Protein AF-A0A820K3F3-F1 (afdb_monomer_lite)

Structure (mmCIF, N/CA/C/O backbone):
data_AF-A0A820K3F3-F1
#
_entry.id   AF-A0A820K3F3-F1
#
loop_
_atom_site.group_PDB
_atom_site.id
_atom_site.type_symbol
_atom_site.label_atom_id
_atom_site.label_alt_id
_atom_site.label_comp_id
_atom_site.label_asym_id
_atom_site.label_entity_id
_atom_site.label_seq_id
_atom_site.pdbx_PDB_ins_code
_atom_site.Cartn_x
_atom_site.Cartn_y
_atom_site.Cartn_z
_atom_site.occupancy
_atom_site.B_iso_or_equiv
_atom_site.auth_seq_id
_atom_site.auth_comp_id
_atom_site.auth_asym_id
_atom_site.auth_atom_id
_atom_site.pdbx_PDB_model_num
ATOM 1 N N . PRO A 1 1 ? -17.303 12.264 37.939 1.00 58.25 1 PRO A N 1
ATOM 2 C CA . PRO A 1 1 ? -16.107 11.430 37.652 1.00 58.25 1 PRO A CA 1
ATOM 3 C C . PRO A 1 1 ? -16.371 9.972 38.071 1.00 58.25 1 PRO A C 1
ATOM 5 O O . PRO A 1 1 ? -16.681 9.762 39.236 1.00 58.25 1 PRO A O 1
ATOM 8 N N . GLY A 1 2 ? -16.344 9.002 37.142 1.00 84.62 2 GLY A N 1
ATOM 9 C CA . GLY A 1 2 ? -16.591 7.579 37.461 1.00 84.62 2 GLY A CA 1
ATOM 10 C C . GLY A 1 2 ? -17.548 6.811 36.536 1.00 84.62 2 GLY A C 1
ATOM 11 O O . GLY A 1 2 ? -17.826 5.648 36.807 1.00 84.62 2 GLY A O 1
ATOM 12 N N . SER A 1 3 ? -18.059 7.417 35.460 1.00 87.50 3 SER A N 1
ATOM 13 C CA . SER A 1 3 ? -18.851 6.674 34.470 1.00 87.50 3 SER A CA 1
ATOM 14 C C . SER A 1 3 ? -17.963 5.671 33.711 1.00 87.50 3 SER A C 1
ATOM 16 O O . SER A 1 3 ? -16.868 6.063 33.299 1.00 87.50 3 SER A O 1
ATOM 18 N N . PRO A 1 4 ? -18.401 4.413 33.498 1.00 90.88 4 PRO A N 1
ATOM 19 C CA . PRO A 1 4 ? -17.637 3.427 32.738 1.00 90.88 4 PRO A CA 1
ATOM 20 C C . PRO A 1 4 ? -17.424 3.881 31.295 1.00 90.88 4 PRO A C 1
ATOM 22 O O . PRO A 1 4 ? -18.342 4.399 30.659 1.00 90.88 4 PRO A O 1
ATOM 25 N N . THR A 1 5 ? -16.223 3.662 30.770 1.00 93.81 5 THR A N 1
ATOM 26 C CA . THR A 1 5 ? -15.910 3.891 29.359 1.00 93.81 5 THR A CA 1
ATOM 27 C C . THR A 1 5 ? -15.866 2.567 28.605 1.00 93.81 5 THR A C 1
ATOM 29 O O .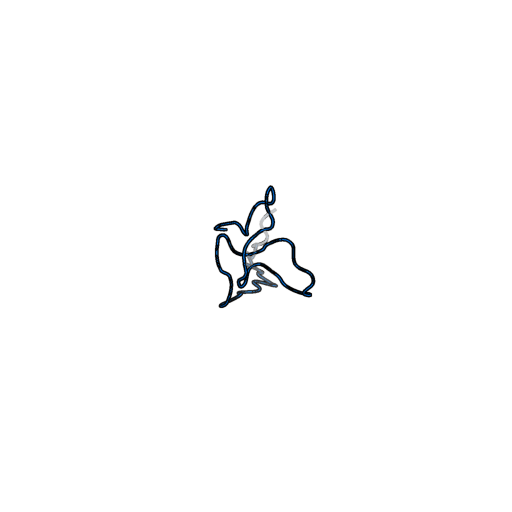 THR A 1 5 ? -15.570 1.516 29.175 1.00 93.81 5 THR A O 1
ATOM 32 N N . PHE A 1 6 ? -16.171 2.623 27.308 1.00 94.75 6 PHE A N 1
ATOM 33 C CA . PHE A 1 6 ? -16.070 1.488 26.400 1.00 94.75 6 PHE A CA 1
ATOM 34 C C . PHE A 1 6 ? -15.138 1.851 25.249 1.00 94.75 6 PHE A C 1
ATOM 36 O O . PHE A 1 6 ? -15.320 2.879 24.596 1.00 94.75 6 PHE A O 1
ATOM 43 N N . THR A 1 7 ? -14.130 1.015 25.024 1.00 96.19 7 THR A N 1
ATOM 44 C CA . THR A 1 7 ? -13.151 1.217 23.957 1.00 96.19 7 THR A CA 1
ATOM 45 C C . THR A 1 7 ? -13.578 0.428 22.732 1.00 96.19 7 THR A C 1
ATOM 47 O O . THR A 1 7 ? -13.733 -0.789 22.800 1.00 96.19 7 THR A O 1
ATOM 50 N N . VAL A 1 8 ? -13.724 1.122 21.604 1.00 96.62 8 VAL A N 1
ATOM 51 C CA . VAL A 1 8 ? -14.056 0.517 20.311 1.00 96.62 8 VAL A CA 1
ATOM 52 C C . VAL A 1 8 ? -12.909 0.746 19.343 1.00 96.62 8 VAL A C 1
ATOM 54 O O . VAL A 1 8 ? -12.498 1.884 19.127 1.00 96.62 8 VAL A O 1
ATOM 57 N N . LEU A 1 9 ? -12.422 -0.335 18.735 1.00 97.25 9 LEU A N 1
ATOM 58 C CA . LEU A 1 9 ? -11.547 -0.259 17.573 1.00 97.25 9 LEU A CA 1
ATOM 59 C C . LEU A 1 9 ? -12.409 -0.077 16.320 1.00 97.25 9 LEU A C 1
ATOM 61 O O . LEU A 1 9 ? -13.255 -0.919 16.029 1.00 97.25 9 LEU A O 1
ATOM 65 N N . HIS A 1 10 ? -12.179 1.003 15.578 1.00 97.62 10 HIS A N 1
ATOM 66 C CA . HIS A 1 10 ? -12.821 1.256 14.291 1.00 97.62 10 HIS A CA 1
ATOM 67 C C . HIS A 1 10 ? -11.734 1.333 13.221 1.00 97.62 10 HIS A C 1
ATOM 69 O O . HIS A 1 10 ? -10.951 2.279 13.198 1.00 97.62 10 HIS A O 1
ATOM 75 N N . LEU A 1 11 ? -11.687 0.326 12.352 1.00 97.94 11 LEU A N 1
ATOM 76 C CA . LEU A 1 11 ? -10.827 0.303 11.172 1.00 97.94 11 LEU A CA 1
ATOM 77 C C . LEU A 1 11 ? -11.707 0.381 9.925 1.00 97.94 11 LEU A C 1
ATOM 79 O O . LEU A 1 11 ? -12.760 -0.252 9.881 1.00 97.94 11 LEU A O 1
ATOM 83 N N . SER A 1 12 ? -11.266 1.135 8.927 1.00 97.88 12 SER A N 1
ATOM 84 C CA . SER A 1 12 ? -11.920 1.254 7.624 1.00 97.88 12 SER A CA 1
ATOM 85 C C . SER A 1 12 ? -10.856 1.330 6.532 1.00 97.88 12 SER A C 1
ATOM 87 O O . SER A 1 12 ? -9.694 1.611 6.826 1.00 97.88 12 SER A O 1
ATOM 89 N N . ASP A 1 13 ? -11.264 1.048 5.294 1.00 97.62 13 ASP A N 1
ATOM 90 C CA . ASP A 1 13 ? -10.479 1.328 4.084 1.00 97.62 13 ASP A CA 1
ATOM 91 C C . ASP A 1 13 ? -9.091 0.663 4.049 1.00 97.62 13 ASP A C 1
ATOM 93 O O . ASP A 1 13 ? -8.115 1.247 3.593 1.00 97.62 13 ASP A O 1
ATOM 97 N N . ILE A 1 14 ? -8.991 -0.593 4.503 1.00 97.50 14 ILE A N 1
ATOM 98 C CA . ILE A 1 14 ? -7.716 -1.340 4.526 1.00 97.50 14 ILE A CA 1
ATOM 99 C C . ILE A 1 14 ? -7.087 -1.441 3.122 1.00 97.50 14 ILE A C 1
ATOM 101 O O . ILE A 1 14 ? -5.869 -1.517 3.014 1.00 97.50 14 ILE A O 1
ATOM 105 N N . HIS A 1 15 ? -7.911 -1.448 2.063 1.00 98.12 15 HIS A N 1
ATOM 106 C CA . HIS A 1 15 ? -7.488 -1.447 0.656 1.00 98.12 15 HIS A CA 1
ATOM 107 C C . HIS A 1 15 ? -6.294 -2.371 0.360 1.00 98.12 15 HIS A C 1
ATOM 109 O O . HIS A 1 15 ? -5.283 -1.957 -0.200 1.00 98.12 15 HIS A O 1
ATOM 115 N N . VAL A 1 16 ? -6.431 -3.650 0.726 1.00 97.94 16 VAL A N 1
ATOM 116 C CA . VAL A 1 16 ? -5.431 -4.671 0.394 1.00 97.94 16 VAL A CA 1
ATOM 117 C C . VAL A 1 16 ? -5.364 -4.846 -1.120 1.00 97.94 16 VAL A C 1
ATOM 119 O O . VAL A 1 16 ? -6.370 -5.157 -1.761 1.00 97.94 16 VAL A O 1
ATOM 122 N N . ASP A 1 17 ? -4.167 -4.683 -1.671 1.00 98.06 17 ASP A N 1
ATOM 123 C CA . ASP A 1 17 ? -3.875 -4.888 -3.082 1.00 98.06 17 ASP A CA 1
ATOM 124 C C . ASP A 1 17 ? -3.006 -6.137 -3.259 1.00 98.06 17 ASP A C 1
ATOM 126 O O . ASP A 1 17 ? -1.812 -6.125 -2.963 1.00 98.06 17 ASP A O 1
ATOM 130 N N . PHE A 1 18 ? -3.613 -7.233 -3.720 1.00 98.00 18 PHE A N 1
ATOM 131 C CA . PHE A 1 18 ? -2.910 -8.506 -3.919 1.00 98.00 18 PHE A CA 1
ATOM 132 C C . PHE A 1 18 ? -1.899 -8.472 -5.065 1.00 98.00 18 PHE A C 1
ATOM 134 O O . PHE A 1 18 ? -1.027 -9.336 -5.120 1.00 98.00 18 PHE A O 1
ATOM 141 N N . ASP A 1 19 ? -1.998 -7.474 -5.943 1.00 98.00 19 ASP A N 1
ATOM 142 C CA . ASP A 1 19 ? -1.074 -7.295 -7.055 1.00 98.00 19 ASP A CA 1
ATOM 143 C C . ASP A 1 19 ? 0.067 -6.327 -6.692 1.00 98.00 19 ASP A C 1
ATOM 145 O O . ASP A 1 19 ? 0.965 -6.106 -7.511 1.00 98.00 19 ASP A O 1
ATOM 149 N N . TYR A 1 20 ? 0.072 -5.747 -5.479 1.00 98.19 20 TYR A N 1
ATOM 150 C CA . TYR A 1 20 ? 1.129 -4.831 -5.055 1.00 98.19 20 TYR A CA 1
ATOM 151 C C . TYR A 1 20 ? 2.504 -5.492 -5.154 1.00 98.19 20 TYR A C 1
ATOM 153 O O . TYR A 1 20 ? 2.768 -6.549 -4.579 1.00 98.19 20 TYR A O 1
ATOM 161 N N . THR A 1 21 ? 3.405 -4.829 -5.868 1.00 98.19 21 THR A N 1
ATOM 162 C CA . THR A 1 21 ? 4.727 -5.352 -6.190 1.00 98.19 21 THR A CA 1
ATOM 163 C C . THR A 1 21 ? 5.786 -4.298 -5.860 1.00 98.19 21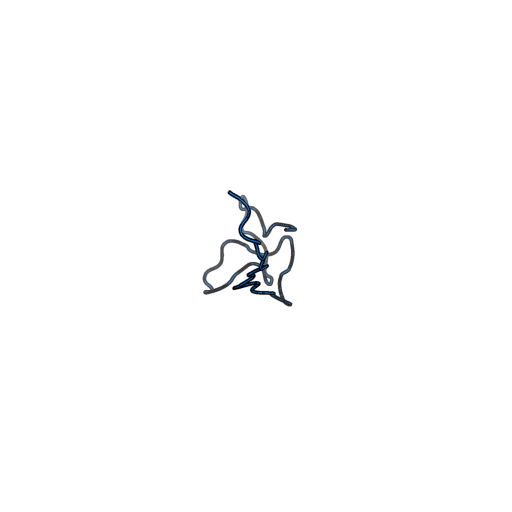 THR A C 1
ATOM 165 O O . THR A 1 21 ? 5.867 -3.278 -6.550 1.00 98.19 21 THR A O 1
ATOM 168 N N . PRO A 1 22 ? 6.640 -4.514 -4.844 1.00 98.06 22 PRO A N 1
ATOM 169 C CA . PRO A 1 22 ? 7.742 -3.606 -4.540 1.00 98.06 22 PRO A CA 1
ATOM 170 C C . PRO A 1 22 ? 8.673 -3.384 -5.741 1.00 98.06 22 PRO A C 1
ATOM 172 O O . PRO A 1 22 ? 8.944 -4.300 -6.517 1.00 98.06 22 PRO A O 1
ATOM 175 N N . GLY A 1 23 ? 9.172 -2.158 -5.899 1.00 97.38 23 GLY A N 1
ATOM 176 C CA . GLY A 1 23 ? 10.053 -1.756 -7.001 1.00 97.38 23 GLY A CA 1
ATOM 177 C C . GLY A 1 23 ? 9.358 -1.575 -8.353 1.00 97.38 23 GLY A C 1
ATOM 178 O O . GLY A 1 23 ? 9.999 -1.156 -9.315 1.00 97.38 23 GLY A O 1
ATOM 179 N N . SER A 1 24 ? 8.058 -1.856 -8.435 1.00 97.88 24 SER A N 1
ATOM 180 C CA . SER A 1 24 ? 7.263 -1.627 -9.638 1.00 97.88 24 SER A CA 1
ATOM 181 C C . SER A 1 24 ? 7.079 -0.135 -9.938 1.00 97.88 24 SER A C 1
ATOM 183 O O . SER A 1 24 ? 7.496 0.736 -9.170 1.00 97.88 24 SER A O 1
ATOM 185 N N . GLN A 1 25 ? 6.475 0.188 -11.079 1.00 97.56 25 GLN A N 1
ATOM 186 C CA . GLN A 1 25 ? 6.244 1.574 -11.463 1.00 97.56 25 GLN A CA 1
ATOM 187 C C . GLN A 1 25 ? 5.234 2.235 -10.508 1.00 97.56 25 GLN A C 1
ATOM 189 O O . GLN A 1 25 ? 4.075 1.826 -10.430 1.00 97.56 25 GLN A O 1
ATOM 194 N N . SER A 1 26 ? 5.683 3.261 -9.785 1.00 96.06 26 SER A N 1
ATOM 195 C CA . SER A 1 26 ? 4.874 4.045 -8.838 1.00 96.06 26 SER A CA 1
ATOM 196 C C . SER A 1 26 ? 4.155 5.220 -9.508 1.00 96.06 26 SER A C 1
ATOM 198 O O . SER A 1 26 ? 3.047 5.562 -9.111 1.00 96.06 26 SER A O 1
ATOM 200 N N . ASP A 1 27 ? 4.767 5.796 -10.545 1.00 95.44 27 ASP A N 1
ATOM 201 C CA . ASP A 1 27 ? 4.217 6.873 -11.367 1.00 95.44 27 ASP A CA 1
ATOM 202 C C . ASP A 1 27 ? 3.855 6.332 -12.755 1.00 95.44 27 ASP A C 1
ATOM 204 O O . ASP A 1 27 ? 4.723 6.077 -13.600 1.00 95.44 27 ASP A O 1
ATOM 208 N N . CYS A 1 28 ? 2.567 6.062 -12.949 1.00 92.81 28 CYS A N 1
ATOM 209 C CA . CYS A 1 28 ? 2.011 5.439 -14.141 1.00 92.81 28 CYS A CA 1
ATOM 210 C C . CYS A 1 28 ? 0.722 6.155 -14.579 1.00 92.81 28 CYS A C 1
ATOM 212 O O . CYS A 1 28 ? 0.082 6.856 -13.803 1.00 92.81 28 CYS A O 1
ATOM 214 N N . SER A 1 29 ? 0.295 5.958 -15.828 1.00 94.00 29 SER A N 1
ATOM 215 C CA . SER A 1 29 ? -0.909 6.603 -16.381 1.00 94.00 29 SER A CA 1
ATOM 216 C C . SER A 1 29 ? -2.230 5.909 -16.017 1.00 94.00 29 SER A C 1
ATOM 218 O O . SER A 1 29 ? -3.279 6.253 -16.563 1.00 94.00 29 SER A O 1
ATOM 220 N N . GLN A 1 30 ? -2.185 4.898 -15.147 1.00 94.75 30 GLN A N 1
ATOM 221 C CA . GLN A 1 30 ? -3.354 4.130 -14.725 1.00 94.75 30 GLN A CA 1
ATOM 222 C C . GLN A 1 30 ? -3.979 4.743 -13.469 1.00 94.75 30 GLN A C 1
ATOM 224 O O . GLN A 1 30 ? -3.287 5.403 -12.698 1.00 94.75 30 GLN A O 1
ATOM 229 N N . PRO A 1 31 ? -5.272 4.487 -13.208 1.00 96.50 31 PRO A N 1
ATOM 230 C CA . PRO A 1 31 ? -5.910 4.933 -11.969 1.00 96.50 31 PRO A CA 1
ATOM 231 C C . PRO A 1 31 ? -5.299 4.305 -10.703 1.00 96.50 31 PRO A C 1
ATOM 233 O O . PRO A 1 31 ? -5.531 4.817 -9.612 1.00 96.50 31 PRO A O 1
ATOM 236 N N . LEU A 1 32 ? -4.535 3.212 -10.834 1.00 96.38 32 LEU A N 1
ATOM 237 C CA . LEU A 1 32 ? -3.785 2.582 -9.750 1.00 96.38 32 LEU A CA 1
ATOM 238 C C . LEU A 1 32 ? -2.471 1.990 -10.279 1.00 96.38 32 LEU A C 1
ATOM 240 O O . LEU A 1 32 ? -2.473 1.228 -11.248 1.00 96.38 32 LEU A O 1
ATOM 244 N N . CYS A 1 33 ? -1.364 2.366 -9.641 1.00 96.56 33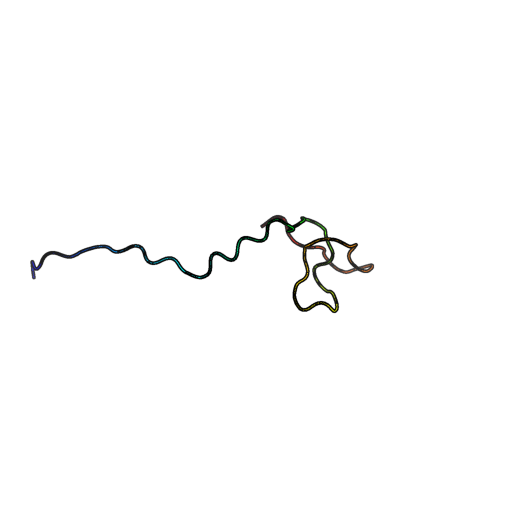 CYS A N 1
ATOM 245 C CA . CYS A 1 33 ? -0.004 1.938 -9.970 1.00 96.56 33 CYS A CA 1
ATOM 246 C C . CYS A 1 33 ? 0.496 0.884 -8.967 1.00 96.56 33 CYS A C 1
ATOM 248 O O . CYS A 1 33 ? -0.301 0.247 -8.285 1.00 96.56 33 CYS A O 1
ATOM 250 N N . CYS A 1 34 ? 1.813 0.682 -8.882 1.00 98.00 34 CYS A N 1
ATOM 251 C CA . CYS A 1 34 ? 2.464 -0.204 -7.911 1.00 98.00 34 CYS A CA 1
ATOM 252 C C . CYS A 1 34 ? 2.192 -1.712 -8.086 1.00 98.00 34 CYS A C 1
ATOM 254 O O . CYS A 1 34 ? 2.518 -2.503 -7.204 1.00 98.00 34 CYS A O 1
ATOM 256 N N . ARG A 1 35 ? 1.630 -2.124 -9.2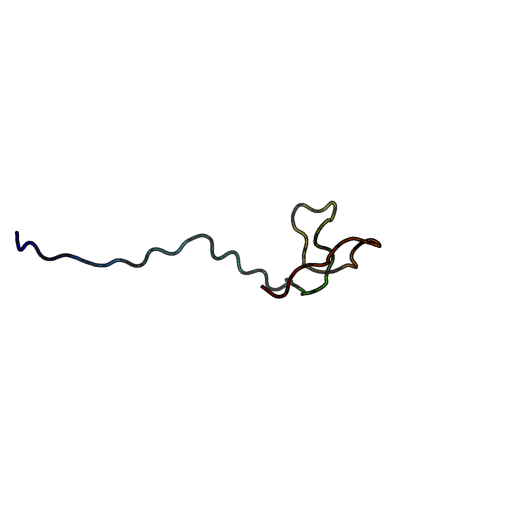28 1.00 97.44 35 ARG A N 1
ATOM 257 C CA . ARG A 1 35 ? 1.279 -3.526 -9.533 1.00 97.44 35 ARG A CA 1
ATOM 258 C C . ARG A 1 35 ? 2.185 -4.206 -10.563 1.00 97.44 35 ARG A C 1
ATOM 260 O O . ARG A 1 35 ? 1.956 -5.345 -10.952 1.00 97.44 35 ARG A O 1
ATOM 267 N N . GLY A 1 36 ? 3.186 -3.493 -11.079 1.00 94.12 36 GLY A N 1
ATOM 268 C CA . GLY A 1 36 ? 4.056 -3.981 -12.151 1.00 94.12 36 GLY A CA 1
ATOM 269 C C . GLY A 1 36 ? 4.729 -2.863 -12.949 1.00 94.12 36 GLY A C 1
ATOM 270 O O . GLY A 1 36 ? 4.705 -1.694 -12.566 1.00 94.12 36 GLY A O 1
ATOM 271 N N . GLY A 1 37 ? 5.357 -3.223 -14.066 1.00 93.88 37 GLY A N 1
ATOM 272 C CA . GLY A 1 37 ? 6.161 -2.287 -14.856 1.00 93.88 37 GLY A CA 1
ATOM 273 C C . GLY A 1 37 ? 7.512 -1.962 -14.210 1.00 93.88 37 GLY A C 1
ATOM 274 O O . GLY A 1 37 ? 7.894 -2.541 -13.191 1.00 93.88 37 GLY A O 1
ATOM 275 N N . GLN A 1 38 ? 8.261 -1.061 -14.843 1.00 94.06 38 GLN A N 1
ATOM 276 C CA . GLN A 1 38 ? 9.553 -0.578 -14.355 1.00 94.06 38 GLN A CA 1
ATOM 277 C C . GLN A 1 38 ? 9.512 0.948 -14.232 1.00 94.06 38 GLN A C 1
ATOM 279 O O . GLN A 1 38 ? 8.969 1.604 -15.125 1.00 94.06 38 GLN A O 1
ATOM 284 N N . PRO A 1 39 ? 10.075 1.528 -13.159 1.00 95.12 39 PRO A N 1
ATOM 285 C CA . PRO A 1 39 ? 10.186 2.974 -13.024 1.00 95.12 39 PRO A CA 1
ATOM 286 C C . PRO A 1 39 ? 10.989 3.578 -14.179 1.00 95.12 39 PRO A C 1
ATOM 288 O O . PRO A 1 39 ? 11.956 2.984 -14.660 1.00 95.12 39 PRO A O 1
ATOM 291 N N . ALA A 1 40 ? 10.609 4.779 -14.614 1.00 92.44 40 ALA A N 1
ATOM 292 C CA . ALA A 1 40 ? 11.391 5.518 -15.595 1.00 92.44 40 ALA A CA 1
ATOM 293 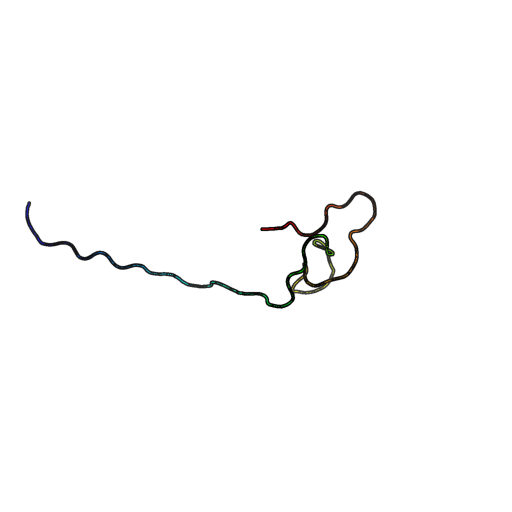C C . ALA A 1 40 ? 12.793 5.854 -15.038 1.00 92.44 40 ALA A C 1
ATOM 295 O O . ALA A 1 40 ? 12.952 5.998 -13.822 1.00 92.44 40 ALA A O 1
ATOM 296 N N . PRO A 1 41 ? 13.821 6.029 -15.892 1.00 94.38 41 PRO A N 1
ATOM 297 C CA . PRO A 1 41 ? 15.146 6.441 -15.437 1.00 94.38 41 PRO A CA 1
ATOM 298 C C . PRO A 1 41 ? 15.075 7.679 -14.534 1.00 94.38 41 PRO A C 1
ATOM 300 O O . PRO A 1 41 ? 14.410 8.663 -14.857 1.00 94.38 41 PRO A O 1
ATOM 303 N N . GLY A 1 42 ? 15.732 7.610 -13.375 1.00 93.19 42 GLY A N 1
ATOM 304 C CA . GLY A 1 42 ? 15.720 8.682 -12.375 1.00 93.19 42 GLY A CA 1
ATOM 305 C C . GLY A 1 42 ? 14.465 8.759 -11.494 1.00 93.19 42 GLY A C 1
ATOM 306 O O . GLY A 1 42 ? 14.415 9.631 -10.633 1.00 93.19 42 GLY A O 1
ATOM 307 N N . HIS A 1 43 ? 13.486 7.862 -11.659 1.00 93.19 43 HIS A N 1
ATOM 308 C CA . HIS A 1 43 ? 12.285 7.796 -10.820 1.00 93.19 43 HIS A CA 1
ATOM 309 C C . HIS A 1 43 ? 12.367 6.616 -9.847 1.00 93.19 43 HIS A C 1
ATOM 311 O O . HIS A 1 43 ? 12.846 5.535 -10.192 1.00 93.19 43 HIS A O 1
ATOM 317 N N . ALA A 1 44 ? 11.894 6.823 -8.618 1.00 94.19 44 ALA A N 1
ATOM 318 C CA . ALA A 1 44 ? 11.819 5.764 -7.619 1.00 94.19 44 ALA A CA 1
ATOM 319 C C . ALA A 1 44 ? 10.650 4.819 -7.923 1.00 94.19 44 ALA A C 1
ATOM 321 O O . ALA A 1 44 ? 9.564 5.268 -8.281 1.00 94.19 44 ALA A O 1
ATOM 322 N N . GLY A 1 45 ? 10.859 3.514 -7.751 1.00 97.56 45 GLY A N 1
ATOM 323 C CA . GLY A 1 45 ? 9.770 2.541 -7.802 1.00 97.56 45 GLY A CA 1
ATOM 324 C C . GLY A 1 45 ? 8.909 2.541 -6.546 1.00 97.56 45 GLY A C 1
ATOM 325 O O . GLY A 1 45 ? 9.193 3.243 -5.575 1.00 97.56 45 GLY A O 1
ATOM 326 N N . ALA A 1 46 ? 7.853 1.735 -6.579 1.00 98.25 46 ALA A N 1
ATOM 327 C CA . ALA A 1 46 ? 6.986 1.490 -5.438 1.00 98.25 46 ALA A CA 1
ATOM 328 C C . ALA A 1 46 ? 7.808 0.999 -4.235 1.00 98.25 46 ALA A C 1
ATOM 330 O O . ALA A 1 46 ? 8.715 0.172 -4.385 1.00 98.25 46 ALA A O 1
ATOM 331 N N . GLY A 1 47 ? 7.500 1.521 -3.048 1.00 97.25 47 GLY A N 1
ATOM 332 C CA . GLY A 1 47 ? 8.163 1.134 -1.805 1.00 97.25 47 GLY A CA 1
ATOM 333 C C . GLY A 1 4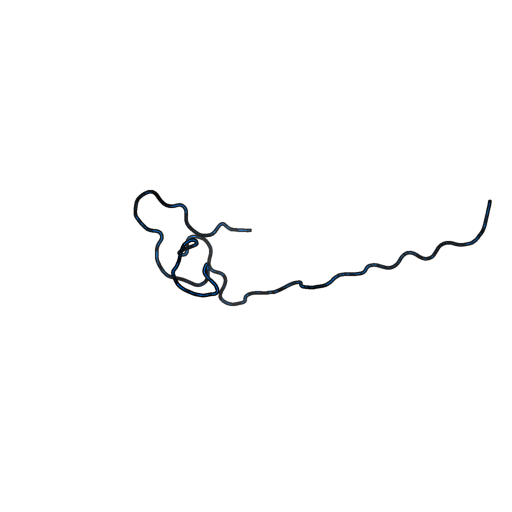7 ? 7.893 -0.323 -1.429 1.00 97.25 47 GLY A C 1
ATOM 334 O O . GLY A 1 47 ? 7.121 -1.027 -2.077 1.00 97.25 47 GLY A O 1
ATOM 335 N N . PHE A 1 48 ? 8.522 -0.798 -0.359 1.00 97.62 48 PHE A N 1
ATOM 336 C CA . PHE A 1 48 ? 8.156 -2.105 0.191 1.00 97.62 48 PHE A CA 1
ATOM 337 C C . PHE A 1 48 ? 6.891 -2.039 1.064 1.00 97.62 48 PHE A C 1
ATOM 339 O O . PHE A 1 48 ? 6.165 -3.025 1.142 1.00 97.62 48 PHE A O 1
ATOM 346 N N . TRP A 1 49 ? 6.632 -0.880 1.675 1.00 94.69 49 TRP A N 1
ATOM 347 C CA . TRP A 1 49 ? 5.508 -0.612 2.568 1.00 94.69 49 TRP A CA 1
ATOM 348 C C . TRP A 1 49 ? 4.696 0.576 2.074 1.00 94.69 49 TRP A C 1
ATOM 350 O O . TRP A 1 49 ? 5.344 1.552 1.623 1.00 94.69 49 TRP A O 1
#

Organism: NCBI:txid392033

Foldseek 3Di:
DDDDDDDDDDDDDPPDDPQQDFQAACDDPDPDGRRHHHHDVPDGHHHPD

Sequence (49 aa):
PGSPTFTVLHLSDIHVDFDYTPGSQSDCSQPLCCRGGQPAPGHAGAGFW

Radius of gyration: 18.89 Å; chains: 1; bounding box: 35×20×54 Å

Secondary structure (DSSP, 8-state):
--PPP------------TT--TTS-SS-SSSS-SSSS-PPTT-------

pLDDT: mean 94.97, std 5.98, range [58.25, 98.25]